Protein AF-A0A2T4DD08-F1 (afdb_monomer_lite)

pLDDT: mean 82.48, std 10.89, range [32.59, 96.75]

Radius of gyration: 19.07 Å; chains: 1; bounding box: 42×39×51 Å

Foldseek 3Di:
DPCPVVVVVLVVCLVPVVVLLVQLLQLLLQCLAPPSVVPDVSVVSNVVSVVSCVVSVNDPVSSCVSNVNSNVNNPVVNVVVCVVCVPVLCVDPPSVVPVVVVVVLVVVCVVQPPVSVVCCVVVPPPDD

Sequence (128 aa):
MSSAWLNELSAWLSLHPGWLATALFSTAFIESLAIAGIIVPGVAILFAVAVLAGETGMPLPEALLWAGLGAIAGDTASFGLGRRLQGRLTTVWPLSRYPKIISTGERFFNRHGGKSVIIGRFVGPVRP

Structure (mmCIF, N/CA/C/O backbone):
data_AF-A0A2T4DD08-F1
#
_entry.id   AF-A0A2T4DD08-F1
#
loop_
_atom_site.group_PDB
_atom_site.id
_atom_site.type_symbol
_atom_site.label_atom_id
_atom_site.label_alt_id
_atom_site.label_comp_id
_atom_site.label_asym_id
_atom_site.label_entity_id
_atom_site.label_seq_id
_atom_site.pdbx_PDB_ins_code
_atom_site.Cartn_x
_atom_site.Cartn_y
_atom_site.Cartn_z
_atom_site.occupancy
_atom_site.B_iso_or_equiv
_atom_site.auth_seq_id
_atom_site.auth_comp_id
_atom_site.auth_asym_id
_atom_site.auth_atom_id
_atom_site.pdbx_PDB_model_num
ATOM 1 N N . MET A 1 1 ? 19.901 -24.920 -13.568 1.00 49.50 1 MET A N 1
ATOM 2 C CA . MET A 1 1 ? 18.735 -24.994 -14.481 1.00 49.50 1 MET A CA 1
ATOM 3 C C . MET A 1 1 ? 17.592 -24.040 -14.087 1.00 49.50 1 MET A C 1
ATOM 5 O O . MET A 1 1 ? 16.480 -24.231 -14.548 1.00 49.50 1 MET A O 1
ATOM 9 N N . SER A 1 2 ? 17.827 -22.988 -13.291 1.00 58.38 2 SER A N 1
ATOM 10 C CA . SER A 1 2 ? 16.757 -22.142 -12.727 1.00 58.38 2 SER A CA 1
ATOM 11 C C . SER A 1 2 ? 16.659 -20.721 -13.309 1.00 58.38 2 SER A C 1
ATOM 13 O O . SER A 1 2 ? 15.883 -19.934 -12.787 1.00 58.38 2 SER A O 1
ATOM 15 N N . SER A 1 3 ? 17.402 -20.381 -14.370 1.00 67.31 3 SER A N 1
ATOM 16 C CA . SER A 1 3 ? 17.439 -19.021 -14.945 1.00 67.31 3 SER A CA 1
ATOM 17 C C . SER A 1 3 ? 16.852 -18.888 -16.356 1.00 67.31 3 SER A C 1
ATOM 19 O O . SER A 1 3 ? 16.573 -17.776 -16.784 1.00 67.31 3 SER A O 1
ATOM 21 N N . ALA A 1 4 ? 16.632 -19.992 -17.082 1.00 78.12 4 ALA A N 1
ATOM 22 C CA . ALA A 1 4 ? 16.111 -19.932 -18.454 1.00 78.12 4 ALA A CA 1
ATOM 23 C C . ALA A 1 4 ? 14.699 -19.322 -18.508 1.00 78.12 4 ALA A C 1
ATOM 25 O O . ALA A 1 4 ? 14.457 -18.397 -19.274 1.00 78.12 4 ALA A O 1
ATOM 26 N N . TRP A 1 5 ? 13.815 -19.760 -17.608 1.00 80.19 5 TRP A N 1
ATOM 27 C CA . TRP A 1 5 ? 12.454 -19.232 -17.505 1.00 80.19 5 TRP A CA 1
ATOM 28 C C . TRP A 1 5 ? 12.415 -17.760 -17.057 1.00 80.19 5 TRP A C 1
ATOM 30 O O . TRP A 1 5 ? 11.530 -17.025 -17.478 1.00 80.19 5 TRP A O 1
ATOM 40 N N . LEU A 1 6 ? 13.378 -17.312 -16.235 1.00 76.69 6 LEU A N 1
ATOM 41 C CA . LEU A 1 6 ? 13.501 -15.903 -15.839 1.00 76.69 6 LEU A CA 1
ATOM 42 C C . LEU A 1 6 ? 13.894 -15.039 -17.033 1.00 76.69 6 LEU A C 1
ATOM 44 O O . LEU A 1 6 ? 13.298 -13.995 -17.251 1.00 76.69 6 LEU A O 1
ATOM 48 N N . ASN A 1 7 ? 14.849 -15.500 -17.840 1.00 77.62 7 ASN A N 1
ATOM 49 C CA . ASN A 1 7 ? 15.265 -14.780 -19.038 1.00 77.62 7 ASN A CA 1
ATOM 50 C C . ASN A 1 7 ? 14.134 -14.697 -20.075 1.00 77.62 7 ASN A C 1
ATOM 52 O O . ASN A 1 7 ? 13.942 -13.645 -20.678 1.00 77.62 7 ASN A O 1
ATOM 56 N N . GLU A 1 8 ? 13.368 -15.776 -20.261 1.00 82.25 8 GLU A N 1
ATOM 57 C CA . GLU A 1 8 ? 12.184 -15.788 -21.133 1.00 82.25 8 GLU A CA 1
ATOM 58 C C . GLU A 1 8 ? 11.091 -14.840 -20.624 1.00 82.25 8 GLU A C 1
ATOM 60 O O . GLU A 1 8 ? 10.526 -14.072 -21.404 1.00 82.25 8 GLU A O 1
ATOM 65 N N . LEU A 1 9 ? 10.835 -14.842 -19.312 1.00 77.69 9 LEU A N 1
ATOM 66 C CA . LEU A 1 9 ? 9.889 -13.931 -18.673 1.00 77.69 9 LEU A CA 1
ATOM 67 C C . LEU A 1 9 ? 10.323 -12.471 -18.840 1.00 77.69 9 LEU A C 1
ATOM 69 O O . LEU A 1 9 ? 9.518 -11.645 -19.262 1.00 77.69 9 LEU A O 1
ATOM 73 N N . SER A 1 10 ? 11.585 -12.150 -18.557 1.00 75.06 10 SER A N 1
ATOM 74 C CA . SER A 1 10 ? 12.117 -10.794 -18.704 1.00 75.06 10 SER A CA 1
ATOM 75 C C . SER A 1 10 ? 12.067 -10.327 -20.158 1.00 75.06 10 SER A C 1
ATOM 77 O O . SER A 1 10 ? 11.619 -9.214 -20.418 1.00 75.06 10 SER A O 1
ATOM 79 N N . ALA A 1 11 ? 12.421 -11.186 -21.121 1.00 78.31 11 ALA A N 1
ATOM 80 C CA . ALA A 1 11 ? 12.316 -10.869 -22.546 1.00 78.31 11 ALA A CA 1
ATOM 81 C C . ALA A 1 11 ? 10.865 -10.593 -22.976 1.00 78.31 11 ALA A C 1
ATOM 83 O O . ALA A 1 11 ? 10.606 -9.656 -23.732 1.00 78.31 11 ALA A O 1
ATOM 84 N N . TRP A 1 12 ? 9.905 -11.368 -22.468 1.00 81.12 12 TRP A N 1
ATOM 85 C CA . TRP A 1 12 ? 8.485 -11.151 -22.738 1.00 81.12 12 TRP A CA 1
ATOM 86 C C . TRP A 1 12 ? 7.957 -9.860 -22.096 1.00 81.12 12 TRP A C 1
ATOM 88 O O . TRP A 1 12 ? 7.213 -9.112 -22.733 1.00 81.12 12 TRP A O 1
ATOM 98 N N . LEU A 1 13 ? 8.378 -9.543 -20.868 1.00 78.25 13 LEU A N 1
ATOM 99 C CA . LEU A 1 13 ? 8.005 -8.302 -20.181 1.00 78.25 13 LEU A CA 1
ATOM 100 C C . LEU A 1 13 ? 8.598 -7.063 -20.862 1.00 78.25 13 LEU A C 1
ATOM 102 O O . LEU A 1 13 ? 7.917 -6.043 -20.942 1.00 78.25 13 LEU A O 1
ATOM 106 N N . SER A 1 14 ? 9.805 -7.156 -21.426 1.00 73.00 14 SER A N 1
ATOM 107 C CA . SER A 1 14 ? 10.383 -6.090 -22.256 1.00 73.00 14 SER A CA 1
ATOM 108 C C . SER A 1 14 ? 9.568 -5.818 -23.526 1.00 73.00 14 SER A C 1
ATOM 110 O O . SER A 1 14 ? 9.522 -4.680 -23.987 1.00 73.00 14 SER A O 1
ATOM 112 N N . LEU A 1 15 ? 8.895 -6.832 -24.082 1.00 79.19 15 LEU A N 1
ATOM 113 C CA . LEU A 1 15 ? 7.985 -6.674 -25.224 1.00 79.19 15 LEU A CA 1
ATOM 114 C C . LEU A 1 15 ? 6.595 -6.168 -24.808 1.00 79.19 15 LEU A C 1
ATOM 116 O O . LEU A 1 15 ? 5.882 -5.579 -25.624 1.00 79.19 15 LEU A O 1
ATOM 120 N N . HIS A 1 16 ? 6.209 -6.368 -23.545 1.00 81.50 16 HIS A N 1
ATOM 121 C CA . HIS A 1 16 ? 4.906 -5.975 -23.013 1.00 81.50 16 HIS A CA 1
ATOM 122 C C . HIS A 1 16 ? 5.004 -5.237 -21.662 1.00 81.50 16 HIS A C 1
ATOM 124 O O . HIS A 1 16 ? 4.476 -5.716 -20.650 1.00 81.50 16 HIS A O 1
ATOM 130 N N . PRO A 1 17 ? 5.589 -4.023 -21.633 1.00 76.56 17 PRO A N 1
ATOM 131 C CA . PRO A 1 17 ? 5.805 -3.260 -20.397 1.00 76.56 17 PRO A CA 1
ATOM 132 C C . PRO A 1 17 ? 4.509 -2.927 -19.634 1.00 76.56 17 PRO A C 1
ATOM 134 O O . PRO A 1 17 ? 4.526 -2.740 -18.418 1.00 76.56 17 PRO A O 1
ATOM 137 N N . GLY A 1 18 ? 3.351 -2.940 -20.308 1.00 85.50 18 GLY A N 1
ATOM 138 C CA . GLY A 1 18 ? 2.044 -2.747 -19.668 1.00 85.50 18 GLY A CA 1
ATOM 139 C C . GLY A 1 18 ? 1.708 -3.784 -18.584 1.00 85.50 18 GLY A C 1
ATOM 140 O O . GLY A 1 18 ? 0.977 -3.468 -17.641 1.00 85.50 18 GLY A O 1
ATOM 141 N N . TRP A 1 19 ? 2.265 -4.998 -18.655 1.00 87.50 19 TRP A N 1
ATOM 142 C CA . TRP A 1 19 ? 2.055 -6.016 -17.618 1.00 87.50 19 TRP A CA 1
ATOM 143 C C . TRP A 1 19 ? 2.820 -5.713 -16.332 1.00 87.50 19 TRP A C 1
ATOM 145 O O . TRP A 1 19 ? 2.286 -5.959 -15.252 1.00 87.50 19 TRP A O 1
ATOM 155 N N . LEU A 1 20 ? 4.011 -5.111 -16.421 1.00 87.69 20 LEU A N 1
ATOM 156 C CA . LEU A 1 20 ? 4.757 -4.638 -15.248 1.00 87.69 20 LEU A CA 1
ATOM 157 C C . LEU A 1 20 ? 4.020 -3.499 -14.548 1.00 87.69 20 LEU A C 1
ATOM 159 O O . LEU A 1 20 ? 3.824 -3.548 -13.335 1.00 87.69 20 LEU A O 1
ATOM 163 N N . ALA A 1 21 ? 3.540 -2.520 -15.318 1.00 90.06 21 ALA A N 1
ATOM 164 C CA . ALA A 1 21 ? 2.707 -1.438 -14.800 1.00 90.06 21 ALA A CA 1
ATOM 165 C C . ALA A 1 21 ? 1.454 -1.977 -14.089 1.00 90.06 21 ALA A C 1
ATOM 167 O O . ALA A 1 21 ? 1.142 -1.577 -12.966 1.00 90.06 21 ALA A O 1
ATOM 168 N N . THR A 1 22 ? 0.774 -2.946 -14.707 1.00 92.00 22 THR A N 1
ATOM 169 C CA . THR A 1 22 ? -0.418 -3.583 -14.132 1.00 92.00 22 THR A CA 1
ATOM 170 C C . THR A 1 22 ? -0.085 -4.374 -12.868 1.00 92.00 22 THR A C 1
ATOM 172 O O . THR A 1 22 ? -0.845 -4.319 -11.900 1.00 92.00 22 THR A O 1
ATOM 175 N N . ALA A 1 23 ? 1.050 -5.075 -12.832 1.00 91.06 23 ALA A N 1
ATOM 176 C CA . ALA A 1 23 ? 1.505 -5.814 -11.659 1.00 91.06 23 ALA A CA 1
ATOM 177 C C . ALA A 1 23 ? 1.853 -4.877 -10.491 1.00 91.06 23 ALA A C 1
ATOM 179 O O . ALA A 1 23 ? 1.415 -5.127 -9.367 1.00 91.06 23 ALA A O 1
ATOM 180 N N . LEU A 1 24 ? 2.570 -3.777 -10.750 1.00 92.75 24 LEU A N 1
ATOM 181 C CA . LEU A 1 24 ? 2.873 -2.744 -9.752 1.00 92.75 24 LEU A CA 1
ATOM 182 C C . LEU A 1 24 ? 1.594 -2.123 -9.194 1.00 92.75 24 LEU A C 1
ATOM 184 O O . LEU A 1 24 ? 1.412 -2.077 -7.977 1.00 92.75 24 LEU A O 1
ATOM 188 N N . PHE A 1 25 ? 0.687 -1.706 -10.080 1.00 94.25 25 PHE A N 1
ATOM 189 C CA . PHE A 1 25 ? -0.603 -1.139 -9.700 1.00 94.25 25 PHE A CA 1
ATOM 190 C C . PHE A 1 25 ? -1.412 -2.117 -8.845 1.00 94.25 25 PHE A C 1
ATOM 192 O O . PHE A 1 25 ? -1.849 -1.767 -7.754 1.00 94.25 25 PHE A O 1
ATOM 199 N N . SER A 1 26 ? -1.588 -3.352 -9.318 1.00 92.38 26 SER A N 1
ATOM 200 C CA . SER A 1 26 ? -2.438 -4.352 -8.662 1.00 92.38 26 SER A CA 1
ATOM 201 C C . SER A 1 26 ? -1.870 -4.774 -7.313 1.00 92.38 26 SER A C 1
ATOM 203 O O . SER A 1 26 ? -2.617 -4.900 -6.347 1.00 92.38 26 SER A O 1
ATOM 205 N N . THR A 1 27 ? -0.551 -4.947 -7.219 1.00 91.88 27 THR A N 1
ATOM 206 C CA . THR A 1 27 ? 0.102 -5.323 -5.960 1.00 91.88 27 THR A CA 1
ATOM 207 C C . THR A 1 27 ? -0.010 -4.200 -4.933 1.00 91.88 27 THR A C 1
ATOM 209 O O . THR A 1 27 ? -0.420 -4.455 -3.803 1.00 91.88 27 THR A O 1
ATOM 212 N N . ALA A 1 28 ? 0.275 -2.952 -5.324 1.00 92.56 28 ALA A N 1
ATOM 213 C CA . ALA A 1 28 ? 0.124 -1.798 -4.438 1.00 92.56 28 ALA A CA 1
ATOM 214 C C . ALA A 1 28 ? -1.342 -1.564 -4.036 1.00 92.56 28 ALA A C 1
ATOM 216 O O . ALA A 1 28 ? -1.627 -1.251 -2.883 1.00 92.56 28 ALA A O 1
ATOM 217 N N . PHE A 1 29 ? -2.280 -1.767 -4.963 1.00 93.12 29 PHE A N 1
ATOM 218 C CA . PHE A 1 29 ? -3.715 -1.692 -4.704 1.00 93.12 29 PHE A CA 1
ATOM 219 C C . PHE A 1 29 ? -4.164 -2.724 -3.668 1.00 93.12 29 PHE A C 1
ATOM 221 O O . PHE A 1 29 ? -4.832 -2.362 -2.702 1.00 93.12 29 PHE A O 1
ATOM 228 N N . ILE A 1 30 ? -3.776 -3.992 -3.842 1.00 90.50 30 ILE A N 1
ATOM 229 C CA . ILE A 1 30 ? -4.117 -5.077 -2.914 1.00 90.50 30 ILE A CA 1
ATOM 230 C C . ILE A 1 30 ? -3.481 -4.834 -1.544 1.00 90.50 30 ILE A C 1
ATOM 232 O O . ILE A 1 30 ? -4.154 -5.009 -0.536 1.00 90.50 30 ILE A O 1
ATOM 236 N N . GLU A 1 31 ? -2.228 -4.386 -1.487 1.00 88.44 31 GLU A N 1
ATOM 237 C CA . GLU A 1 31 ? -1.557 -4.101 -0.215 1.00 88.44 31 GLU A CA 1
ATOM 238 C C . GLU A 1 31 ? -2.223 -2.945 0.551 1.00 88.44 31 GLU A C 1
ATOM 240 O O . GLU A 1 31 ? -2.335 -2.991 1.775 1.00 88.44 31 GLU A O 1
ATOM 245 N N . SER A 1 32 ? -2.727 -1.930 -0.161 1.00 87.88 32 SER A N 1
ATOM 246 C CA . SER A 1 32 ? -3.439 -0.789 0.439 1.00 87.88 32 SER A CA 1
ATOM 247 C C . SER A 1 32 ? -4.920 -1.070 0.734 1.00 87.88 32 SER A C 1
ATOM 249 O O . SER A 1 32 ? -5.610 -0.240 1.336 1.00 87.88 32 SER A O 1
ATOM 251 N N . LEU A 1 33 ? -5.453 -2.225 0.319 1.00 86.06 33 LEU A N 1
ATOM 252 C CA . LEU A 1 33 ? -6.812 -2.619 0.671 1.00 86.06 33 LEU A CA 1
ATOM 253 C C . LEU A 1 33 ? -6.890 -3.021 2.147 1.00 86.06 33 LEU A C 1
ATOM 255 O O . LEU A 1 33 ? -6.103 -3.820 2.659 1.00 86.06 33 LEU A O 1
ATOM 259 N N . ALA A 1 34 ? -7.919 -2.518 2.828 1.00 73.94 34 ALA A N 1
ATOM 260 C CA . ALA A 1 34 ? -8.235 -2.910 4.188 1.00 73.94 34 ALA A CA 1
ATOM 261 C C . ALA A 1 34 ? -8.373 -4.440 4.256 1.00 73.94 34 ALA A C 1
ATOM 263 O O . ALA A 1 34 ? -9.078 -5.034 3.443 1.00 73.94 34 ALA A O 1
ATOM 264 N N . ILE A 1 35 ? -7.716 -5.065 5.241 1.00 72.19 35 ILE A N 1
ATOM 265 C CA . ILE A 1 35 ? -7.703 -6.521 5.504 1.00 72.19 35 ILE A CA 1
ATOM 266 C C . ILE A 1 35 ? -6.829 -7.332 4.530 1.00 72.19 35 ILE A C 1
ATOM 268 O O . ILE A 1 35 ? -6.224 -8.313 4.958 1.00 72.19 35 ILE A O 1
ATOM 272 N N . ALA A 1 36 ? -6.694 -6.929 3.266 1.00 77.44 36 ALA A N 1
ATOM 273 C CA . ALA A 1 36 ? -5.906 -7.669 2.277 1.00 77.44 36 ALA A CA 1
ATOM 274 C C . ALA A 1 36 ? -4.413 -7.761 2.649 1.00 77.44 36 ALA A C 1
ATOM 276 O O . ALA A 1 36 ? -3.845 -8.853 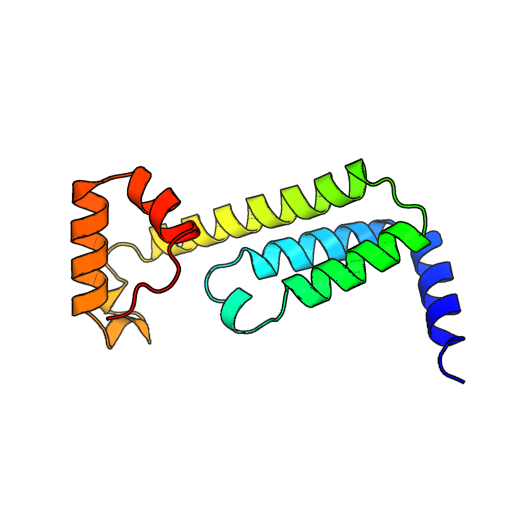2.582 1.00 77.44 36 ALA A O 1
ATOM 277 N N . GLY A 1 37 ? -3.825 -6.678 3.172 1.00 65.88 37 GLY A N 1
ATOM 278 C CA . GLY A 1 37 ? -2.446 -6.671 3.686 1.00 65.88 37 GLY A CA 1
ATOM 279 C C . GLY A 1 37 ? -2.203 -7.555 4.924 1.00 65.88 37 GLY A C 1
ATOM 280 O O . GLY A 1 37 ? -1.063 -7.770 5.317 1.00 65.88 37 GLY A O 1
ATOM 281 N N . ILE A 1 38 ? -3.251 -8.102 5.561 1.00 72.69 38 ILE A N 1
ATOM 282 C CA . ILE A 1 38 ? -3.097 -9.105 6.638 1.00 72.69 38 ILE A CA 1
ATOM 283 C C . ILE A 1 38 ? -2.880 -10.509 6.049 1.00 72.69 38 ILE A C 1
ATOM 285 O O . ILE A 1 38 ? -2.259 -11.358 6.684 1.00 72.69 38 ILE A O 1
ATOM 289 N N . ILE A 1 39 ? -3.413 -10.767 4.853 1.00 78.31 39 ILE A N 1
ATOM 290 C CA . ILE A 1 39 ? -3.443 -12.098 4.231 1.00 78.31 39 ILE A CA 1
ATOM 291 C C . ILE A 1 39 ? -2.276 -12.274 3.258 1.00 78.31 39 ILE A C 1
ATOM 293 O O . ILE A 1 39 ? -1.688 -13.353 3.186 1.00 78.31 39 ILE A O 1
ATOM 297 N N . VAL A 1 40 ? -1.954 -11.230 2.496 1.00 78.81 40 VAL A N 1
ATOM 298 C CA . VAL A 1 40 ? -0.965 -11.282 1.418 1.00 78.81 40 VAL A CA 1
ATOM 299 C C . VAL A 1 40 ? 0.299 -10.537 1.851 1.00 78.81 40 VAL A C 1
ATOM 301 O O . VAL A 1 40 ? 0.186 -9.409 2.321 1.00 78.81 40 VAL A O 1
ATOM 304 N N . PRO A 1 41 ? 1.509 -11.105 1.673 1.00 81.81 41 PRO A N 1
ATOM 305 C CA . PRO A 1 41 ? 2.762 -10.392 1.916 1.00 81.81 41 PRO A CA 1
ATOM 306 C C . PRO A 1 41 ? 3.044 -9.404 0.770 1.00 81.81 41 PRO A C 1
ATOM 308 O O . PRO A 1 41 ? 3.986 -9.587 -0.007 1.00 81.81 41 PRO A O 1
ATOM 311 N N . GLY A 1 42 ? 2.211 -8.372 0.615 1.00 84.44 42 GLY A N 1
ATOM 312 C CA . GLY A 1 42 ? 2.244 -7.500 -0.558 1.00 84.44 42 GLY A CA 1
ATOM 313 C C . GLY A 1 42 ? 3.526 -6.682 -0.666 1.00 84.44 42 GLY A C 1
ATOM 314 O O . GLY A 1 42 ? 4.005 -6.499 -1.778 1.00 84.44 42 GLY A O 1
ATOM 315 N N . VAL A 1 43 ? 4.169 -6.299 0.445 1.00 86.62 43 VAL A N 1
ATOM 316 C CA . VAL A 1 43 ? 5.499 -5.647 0.415 1.00 86.62 43 VAL A CA 1
ATOM 317 C C . VAL A 1 43 ? 6.550 -6.521 -0.278 1.00 86.62 43 VAL A C 1
ATOM 319 O O . VAL A 1 43 ? 7.321 -6.020 -1.095 1.00 86.62 43 VAL A O 1
ATOM 322 N N . ALA A 1 44 ? 6.575 -7.827 0.007 1.00 89.31 44 ALA A N 1
ATOM 323 C CA . ALA A 1 44 ? 7.539 -8.742 -0.604 1.00 89.31 44 ALA A CA 1
ATOM 324 C C . ALA A 1 44 ? 7.277 -8.913 -2.109 1.00 89.31 44 ALA A C 1
ATOM 326 O O . ALA A 1 44 ? 8.213 -8.905 -2.908 1.00 89.31 44 ALA A O 1
ATOM 327 N N . ILE A 1 45 ? 6.002 -9.011 -2.500 1.00 90.12 45 ILE A N 1
ATOM 328 C CA . ILE A 1 45 ? 5.598 -9.110 -3.908 1.00 90.12 45 ILE A CA 1
ATOM 329 C C . ILE A 1 45 ? 5.921 -7.806 -4.644 1.00 90.12 45 ILE A C 1
ATOM 331 O O . ILE A 1 45 ? 6.511 -7.841 -5.720 1.00 90.12 45 ILE A O 1
ATOM 335 N N . LEU A 1 46 ? 5.598 -6.654 -4.055 1.00 90.50 46 LEU A N 1
ATOM 336 C CA . LEU A 1 46 ? 5.849 -5.343 -4.648 1.00 90.50 46 LEU A CA 1
ATOM 337 C C . LEU A 1 46 ? 7.347 -5.116 -4.846 1.00 90.50 46 LEU A C 1
ATOM 339 O O . LEU A 1 46 ? 7.751 -4.611 -5.890 1.00 90.50 46 LEU A O 1
ATOM 343 N N . PHE A 1 47 ? 8.169 -5.543 -3.884 1.00 90.88 47 PHE A N 1
ATOM 344 C CA . PHE A 1 47 ? 9.622 -5.509 -4.008 1.00 90.88 47 PHE A CA 1
ATOM 345 C C . PHE A 1 47 ? 10.110 -6.371 -5.178 1.00 90.88 47 PHE A C 1
ATOM 347 O O . PHE A 1 47 ? 10.879 -5.891 -6.006 1.00 90.88 47 PHE A O 1
ATOM 354 N N . ALA A 1 48 ? 9.622 -7.609 -5.300 1.00 90.81 48 ALA A N 1
ATOM 355 C CA . ALA A 1 48 ? 9.990 -8.492 -6.407 1.00 90.81 48 ALA A CA 1
ATOM 356 C C . ALA A 1 48 ? 9.595 -7.907 -7.776 1.00 90.81 48 ALA A C 1
ATOM 358 O O . ALA A 1 48 ? 10.405 -7.896 -8.702 1.00 90.81 48 ALA A O 1
ATOM 359 N N . VAL A 1 49 ? 8.381 -7.363 -7.898 1.00 90.31 49 VAL A N 1
ATOM 360 C CA . VAL A 1 49 ? 7.906 -6.721 -9.135 1.00 90.31 49 VAL A CA 1
ATOM 361 C C . VAL A 1 49 ? 8.715 -5.459 -9.452 1.00 90.31 49 VAL A C 1
ATOM 363 O O . VAL A 1 49 ? 9.043 -5.225 -10.612 1.00 90.31 49 VAL A O 1
ATOM 366 N N . ALA A 1 50 ? 9.080 -4.661 -8.446 1.00 89.12 50 ALA A N 1
ATOM 367 C CA . ALA A 1 50 ? 9.907 -3.470 -8.634 1.00 89.12 50 ALA A CA 1
ATOM 368 C C . ALA A 1 50 ? 11.331 -3.811 -9.106 1.00 89.12 50 ALA A C 1
ATOM 370 O O . ALA A 1 50 ? 11.867 -3.116 -9.969 1.00 89.12 50 ALA A O 1
ATOM 371 N N . VAL A 1 51 ? 11.927 -4.891 -8.587 1.00 90.56 51 VAL A N 1
ATOM 372 C CA . VAL A 1 51 ? 13.227 -5.396 -9.062 1.00 90.56 51 VAL A CA 1
ATOM 373 C C . VAL A 1 51 ? 13.133 -5.812 -10.531 1.00 90.56 51 VAL A C 1
ATOM 375 O O . VAL A 1 51 ? 13.932 -5.345 -11.339 1.00 90.56 51 VAL A O 1
ATOM 378 N N . LEU A 1 52 ? 12.114 -6.596 -10.900 1.00 87.75 52 LEU A N 1
ATOM 379 C CA . LEU A 1 52 ? 11.880 -7.006 -12.291 1.00 87.75 52 LEU A CA 1
ATOM 380 C C . LEU A 1 52 ? 11.664 -5.804 -13.223 1.00 87.75 52 LEU A C 1
ATOM 382 O O . LEU A 1 52 ? 12.208 -5.760 -14.324 1.00 87.75 52 LEU A O 1
ATOM 386 N N . ALA A 1 53 ? 10.914 -4.794 -12.776 1.00 87.62 53 ALA A N 1
ATOM 387 C CA . ALA A 1 53 ? 10.724 -3.562 -13.535 1.00 87.62 53 ALA A CA 1
ATOM 388 C C . ALA A 1 53 ? 12.063 -2.850 -13.804 1.00 87.62 53 ALA A C 1
ATOM 390 O O . ALA A 1 53 ? 12.317 -2.425 -14.933 1.00 87.62 53 ALA A O 1
ATOM 391 N N . GLY A 1 54 ? 12.949 -2.793 -12.805 1.00 86.81 54 GLY A N 1
ATOM 392 C CA . GLY A 1 54 ? 14.301 -2.252 -12.954 1.00 86.81 54 GLY A CA 1
ATOM 393 C C . GLY A 1 54 ? 15.160 -3.025 -13.960 1.00 86.81 54 GLY A C 1
ATOM 394 O O . GLY A 1 54 ? 15.837 -2.407 -14.779 1.00 86.81 54 GLY A O 1
ATOM 395 N N . GLU A 1 55 ? 15.091 -4.359 -13.958 1.00 85.94 55 GLU A N 1
ATOM 396 C CA . GLU A 1 55 ? 15.826 -5.211 -14.909 1.00 85.94 55 GLU A CA 1
ATOM 397 C C . GLU A 1 55 ? 15.364 -5.020 -16.360 1.00 85.94 55 GLU A C 1
ATOM 399 O O . GLU A 1 55 ? 16.179 -5.039 -17.281 1.00 85.94 55 GLU A O 1
ATOM 404 N N . THR A 1 56 ? 14.068 -4.785 -16.573 1.00 83.31 56 THR A N 1
ATOM 405 C CA . THR A 1 56 ? 13.506 -4.519 -17.912 1.00 83.31 56 THR A CA 1
ATOM 406 C C . THR A 1 56 ? 13.733 -3.093 -18.423 1.00 83.31 56 THR A C 1
ATOM 408 O O . THR A 1 56 ? 13.357 -2.787 -19.554 1.00 83.31 56 THR A O 1
ATOM 411 N N . GLY A 1 57 ? 14.347 -2.218 -17.617 1.00 85.06 57 GLY A N 1
ATOM 412 C CA . GLY A 1 57 ? 14.612 -0.824 -17.976 1.00 85.06 57 GLY A CA 1
ATOM 413 C C . GLY A 1 57 ? 13.421 0.122 -17.795 1.00 85.06 57 GLY A C 1
ATOM 414 O O . GLY A 1 57 ? 13.434 1.217 -18.358 1.00 85.06 57 GLY A O 1
ATOM 415 N N . MET A 1 58 ? 12.399 -0.262 -17.018 1.00 87.00 58 MET A N 1
ATOM 416 C CA . MET A 1 58 ? 11.278 0.627 -16.703 1.00 87.00 58 MET A CA 1
ATOM 417 C C . MET A 1 58 ? 11.781 1.843 -15.901 1.00 87.00 58 MET A C 1
ATOM 419 O O . MET A 1 58 ? 12.436 1.667 -14.867 1.00 87.00 58 MET A O 1
ATOM 423 N N . PRO A 1 59 ? 11.474 3.084 -16.321 1.00 89.44 59 PRO A N 1
ATOM 424 C CA . PRO A 1 59 ? 11.873 4.272 -15.581 1.00 89.44 59 PRO A CA 1
ATOM 425 C C . PRO A 1 59 ? 11.307 4.269 -14.158 1.00 89.44 59 PRO A C 1
ATOM 427 O O . PRO A 1 59 ? 10.108 4.073 -13.951 1.00 89.44 59 PRO A O 1
ATOM 430 N N . LEU A 1 60 ? 12.150 4.587 -13.172 1.00 89.75 60 LEU A N 1
ATOM 431 C CA . LEU A 1 60 ? 11.729 4.700 -11.772 1.00 89.75 60 LEU A CA 1
ATOM 432 C C . LEU A 1 60 ? 10.499 5.614 -11.575 1.00 89.75 60 LEU A C 1
ATOM 434 O O . LEU A 1 60 ? 9.593 5.211 -10.845 1.00 89.75 60 LEU A O 1
ATOM 438 N N . PRO A 1 61 ? 10.397 6.801 -12.215 1.00 94.12 61 PRO A N 1
ATOM 439 C CA . PRO A 1 61 ? 9.212 7.647 -12.069 1.00 94.12 61 PRO A CA 1
ATOM 440 C C . PRO A 1 61 ? 7.923 6.969 -12.539 1.00 94.12 61 PRO A C 1
ATOM 442 O O . PRO A 1 61 ? 6.873 7.173 -11.938 1.00 94.12 61 PRO A O 1
ATOM 445 N N . GLU A 1 62 ? 7.997 6.144 -13.584 1.00 91.31 62 GLU A N 1
ATOM 446 C CA . GLU A 1 62 ? 6.844 5.418 -14.113 1.00 91.31 62 GLU A CA 1
ATOM 447 C C . GLU A 1 62 ? 6.412 4.305 -13.153 1.00 91.31 62 GLU A C 1
ATOM 449 O O . GLU A 1 62 ? 5.229 4.174 -12.839 1.00 91.31 62 GLU A O 1
ATOM 454 N N . ALA A 1 63 ? 7.373 3.548 -12.618 1.00 91.38 63 ALA A N 1
ATOM 455 C CA . ALA A 1 63 ? 7.096 2.517 -11.624 1.00 91.38 63 ALA A CA 1
ATOM 456 C C . ALA A 1 63 ? 6.455 3.110 -10.355 1.00 91.38 63 ALA A C 1
ATOM 458 O O . ALA A 1 63 ? 5.458 2.587 -9.850 1.00 91.38 63 ALA A O 1
ATOM 459 N N . LEU A 1 64 ? 6.985 4.241 -9.875 1.00 93.44 64 LEU A N 1
ATOM 460 C CA . LEU A 1 64 ? 6.431 4.980 -8.738 1.00 93.44 64 LEU A CA 1
ATOM 461 C C . LEU A 1 64 ? 5.033 5.531 -9.030 1.00 93.44 64 LEU A C 1
ATOM 463 O O . LEU A 1 64 ? 4.180 5.502 -8.145 1.00 93.44 64 LEU A O 1
ATOM 467 N N . LEU A 1 65 ? 4.780 6.006 -10.252 1.00 95.44 65 LEU A N 1
ATOM 468 C CA . LEU A 1 65 ? 3.467 6.498 -10.659 1.00 95.44 65 LEU A CA 1
ATOM 469 C C . LEU A 1 65 ? 2.420 5.381 -10.585 1.00 95.44 65 LEU A C 1
ATOM 471 O O . LEU A 1 65 ? 1.392 5.558 -9.935 1.00 95.44 65 LEU A O 1
ATOM 475 N N . TRP A 1 66 ? 2.683 4.221 -11.191 1.00 94.62 66 TRP A N 1
ATOM 476 C CA . TRP A 1 66 ? 1.737 3.100 -11.192 1.00 94.62 66 TRP A CA 1
ATOM 477 C C . TRP A 1 66 ? 1.510 2.512 -9.802 1.00 94.62 66 TRP A C 1
ATOM 479 O O . TRP A 1 66 ? 0.361 2.289 -9.414 1.00 94.62 66 TRP A O 1
ATOM 489 N N . ALA A 1 67 ? 2.578 2.318 -9.025 1.00 93.94 67 ALA A N 1
ATOM 490 C CA . ALA A 1 67 ? 2.463 1.871 -7.640 1.00 93.94 67 ALA A CA 1
ATOM 491 C C . ALA A 1 67 ? 1.693 2.893 -6.781 1.00 93.94 67 ALA A C 1
ATOM 493 O O . ALA A 1 67 ? 0.806 2.520 -6.014 1.00 93.94 67 ALA A O 1
ATOM 494 N N . GLY A 1 68 ? 1.975 4.188 -6.949 1.00 95.12 68 GLY A N 1
ATOM 495 C CA . GLY A 1 68 ? 1.291 5.272 -6.245 1.00 95.12 68 GLY A CA 1
ATOM 496 C C . GLY A 1 68 ? -0.198 5.349 -6.580 1.00 95.12 68 GLY A C 1
ATOM 497 O O . GLY A 1 68 ? -1.027 5.437 -5.676 1.00 95.12 68 GLY A O 1
ATOM 498 N N . LEU A 1 69 ? -0.560 5.250 -7.862 1.00 96.75 69 LEU A N 1
ATOM 499 C CA . LEU A 1 69 ? -1.957 5.197 -8.299 1.00 96.75 69 LEU A CA 1
ATOM 500 C C . LEU A 1 69 ? -2.681 3.972 -7.731 1.00 96.75 69 LEU A C 1
ATOM 502 O O . LEU A 1 69 ? -3.816 4.103 -7.271 1.00 96.75 69 LEU A O 1
ATOM 506 N N . GLY A 1 70 ? -2.020 2.811 -7.712 1.00 94.81 70 GLY A N 1
ATOM 507 C CA . GLY A 1 70 ? -2.544 1.593 -7.095 1.00 94.81 70 GLY A CA 1
ATOM 508 C C . GLY A 1 70 ? -2.840 1.792 -5.611 1.00 94.81 70 GLY A C 1
ATOM 509 O O . GLY A 1 70 ? -3.959 1.540 -5.165 1.00 94.81 70 GLY A O 1
ATOM 510 N N . ALA A 1 71 ? -1.878 2.335 -4.863 1.00 92.88 71 ALA A N 1
ATOM 511 C CA . ALA A 1 71 ? -2.036 2.618 -3.439 1.00 92.88 71 ALA A CA 1
ATOM 512 C C . ALA A 1 71 ? -3.168 3.623 -3.159 1.00 92.88 71 ALA A C 1
ATOM 514 O O . ALA A 1 71 ? -4.020 3.373 -2.308 1.00 92.88 71 ALA A O 1
ATOM 515 N N . ILE A 1 72 ? -3.243 4.726 -3.913 1.00 94.69 72 ILE A N 1
ATOM 516 C CA . ILE A 1 72 ? -4.314 5.729 -3.773 1.00 94.69 72 ILE A CA 1
ATOM 517 C C . ILE A 1 72 ? -5.684 5.106 -4.058 1.00 94.69 72 ILE A C 1
ATOM 519 O O . ILE A 1 72 ? -6.645 5.346 -3.320 1.00 94.69 72 ILE A O 1
ATOM 523 N N . ALA A 1 73 ? -5.792 4.299 -5.115 1.00 95.19 73 ALA A N 1
ATOM 524 C CA . ALA A 1 73 ? -7.029 3.606 -5.455 1.00 95.19 73 ALA A CA 1
ATOM 525 C C . ALA A 1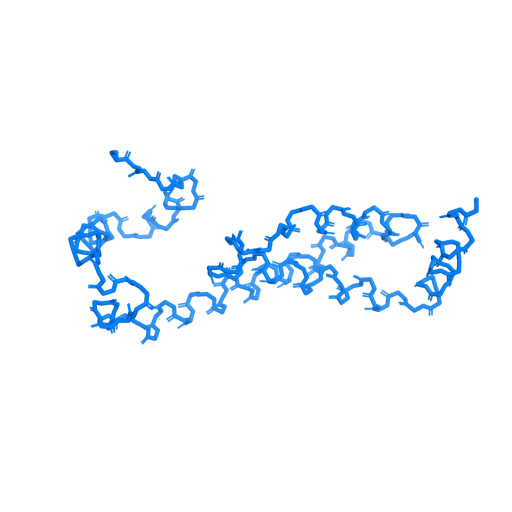 73 ? -7.435 2.608 -4.358 1.00 95.19 73 ALA A C 1
ATOM 527 O O . ALA A 1 73 ? -8.611 2.559 -3.988 1.00 95.19 73 ALA A O 1
ATOM 528 N N . GLY A 1 74 ? -6.476 1.868 -3.796 1.00 92.25 74 GLY A N 1
ATOM 529 C CA . GLY A 1 74 ? -6.703 0.926 -2.700 1.00 92.25 74 GLY A CA 1
ATOM 530 C C . GLY A 1 74 ? -7.171 1.632 -1.429 1.00 92.25 74 GLY A C 1
ATOM 531 O O . GLY A 1 74 ? -8.202 1.262 -0.867 1.00 92.25 74 GLY A O 1
ATOM 532 N N . ASP A 1 75 ? -6.509 2.721 -1.033 1.00 90.88 75 ASP A N 1
ATOM 533 C CA . ASP A 1 75 ? -6.910 3.550 0.111 1.00 90.88 75 ASP A CA 1
ATOM 534 C C . ASP A 1 75 ? -8.309 4.154 -0.084 1.00 90.88 75 ASP A C 1
ATOM 536 O O . ASP A 1 75 ? -9.130 4.167 0.839 1.00 90.88 75 ASP A O 1
ATOM 540 N N . THR A 1 76 ? -8.627 4.603 -1.300 1.00 91.88 76 THR A N 1
ATOM 541 C CA . THR A 1 76 ? -9.949 5.154 -1.634 1.00 91.88 76 THR A CA 1
ATOM 542 C C . THR A 1 76 ? -11.036 4.082 -1.553 1.00 91.88 76 THR A C 1
ATOM 544 O O . THR A 1 76 ? -12.110 4.325 -0.992 1.00 91.88 76 THR A O 1
ATOM 547 N N . ALA A 1 77 ? -10.764 2.878 -2.063 1.00 91.75 77 ALA A N 1
ATOM 548 C CA . ALA A 1 77 ? -11.671 1.739 -1.966 1.00 91.75 77 ALA A CA 1
ATOM 549 C C . ALA A 1 77 ? -11.889 1.324 -0.503 1.00 91.75 77 ALA A C 1
ATOM 551 O O . ALA A 1 77 ? -13.034 1.162 -0.072 1.00 91.75 77 ALA A O 1
ATOM 552 N N . SER A 1 78 ? -10.816 1.247 0.285 1.00 89.12 78 SER A N 1
ATOM 553 C CA . SER A 1 78 ? -10.844 0.982 1.727 1.00 89.12 78 SER A CA 1
ATOM 554 C C . SER A 1 78 ? -11.676 2.010 2.487 1.00 89.12 78 SER A C 1
ATOM 556 O O . SER A 1 78 ? -12.519 1.646 3.310 1.00 89.12 78 SER A O 1
ATOM 558 N N . PHE A 1 79 ? -11.503 3.296 2.178 1.00 87.00 79 PHE A N 1
ATOM 559 C CA . PHE A 1 79 ? -12.301 4.369 2.763 1.00 87.00 79 PHE A CA 1
ATOM 560 C C . PHE A 1 79 ? -13.780 4.247 2.382 1.00 87.00 79 PHE A C 1
ATOM 562 O O . PHE A 1 79 ? -14.657 4.372 3.238 1.00 87.00 79 PHE A O 1
ATOM 569 N N . GLY A 1 80 ? -14.073 3.950 1.114 1.00 87.50 80 GLY A N 1
ATOM 570 C CA . GLY A 1 80 ? -15.432 3.709 0.634 1.00 87.50 80 GLY A CA 1
ATOM 571 C C . GLY A 1 80 ? -16.107 2.534 1.346 1.00 87.50 80 GLY A C 1
ATOM 572 O O . GLY A 1 80 ? -17.261 2.651 1.765 1.00 87.50 80 GLY A 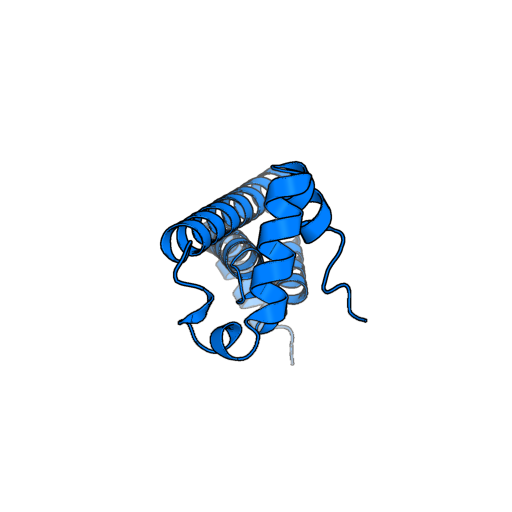O 1
ATOM 573 N N . LEU A 1 81 ? -15.384 1.429 1.542 1.00 86.19 81 LEU A N 1
ATOM 574 C CA . LEU A 1 81 ? -15.848 0.272 2.311 1.00 86.19 81 LEU A CA 1
ATOM 575 C C . LEU A 1 81 ? -16.104 0.645 3.774 1.00 86.19 81 LEU A C 1
ATOM 577 O O . LEU A 1 81 ? -17.196 0.391 4.281 1.00 86.19 81 LEU A O 1
ATOM 581 N N . GLY A 1 82 ? -15.157 1.316 4.431 1.00 84.62 82 GLY A N 1
ATOM 582 C CA . GLY A 1 82 ? -15.312 1.784 5.811 1.00 84.62 82 GLY A CA 1
ATOM 583 C C . GLY A 1 82 ? -16.519 2.709 5.987 1.00 84.62 82 GLY A C 1
ATOM 584 O O . GLY A 1 82 ? -17.300 2.538 6.922 1.00 84.62 82 GLY A O 1
ATOM 585 N N . ARG A 1 83 ? -16.741 3.630 5.041 1.00 84.81 83 ARG A N 1
ATOM 586 C CA . ARG A 1 83 ? -17.894 4.541 5.037 1.00 84.81 83 ARG A CA 1
ATOM 587 C C . ARG A 1 83 ? -19.220 3.808 4.841 1.00 84.81 83 ARG A C 1
ATOM 589 O O . ARG A 1 83 ? -20.197 4.147 5.498 1.00 84.81 83 ARG A O 1
ATOM 596 N N . ARG A 1 84 ? -19.279 2.796 3.970 1.00 85.25 84 ARG A N 1
ATOM 597 C CA . ARG A 1 84 ? -20.492 1.974 3.779 1.00 85.25 84 ARG A CA 1
ATOM 598 C C . ARG A 1 84 ? -20.816 1.107 4.996 1.00 85.25 84 ARG A C 1
ATOM 600 O O . ARG A 1 84 ? -21.983 0.818 5.243 1.00 85.25 84 ARG A O 1
ATOM 607 N N . LEU A 1 85 ? -19.794 0.691 5.741 1.00 82.69 85 LEU A N 1
ATOM 608 C CA . LEU A 1 85 ? -19.936 -0.106 6.960 1.00 82.69 85 LEU A CA 1
ATOM 609 C C . LEU A 1 85 ? -20.136 0.755 8.219 1.00 82.69 85 LEU A C 1
ATOM 611 O O . LEU A 1 85 ? -20.396 0.208 9.294 1.00 82.69 85 LEU A O 1
ATOM 615 N N . GLN A 1 86 ? -20.059 2.085 8.102 1.00 78.25 86 GLN A N 1
ATOM 616 C CA . GLN A 1 86 ? -20.283 3.022 9.200 1.00 78.25 86 GLN A CA 1
ATOM 617 C C . GLN A 1 86 ? -21.647 2.762 9.860 1.00 78.25 86 GLN A C 1
ATOM 619 O O . GLN A 1 86 ? -22.673 2.659 9.192 1.00 78.25 86 GLN A O 1
ATOM 624 N N . GLY A 1 87 ? -21.653 2.602 11.185 1.00 76.06 87 GLY A N 1
ATOM 625 C CA . GLY A 1 87 ? -22.858 2.276 11.958 1.00 76.06 87 GLY A CA 1
ATOM 626 C C . GLY A 1 87 ? -23.302 0.807 11.901 1.00 76.06 87 GLY A C 1
ATOM 627 O O . GLY A 1 87 ? -24.178 0.417 12.666 1.00 76.06 87 GLY A O 1
ATOM 628 N N . ARG A 1 88 ? -22.691 -0.035 11.053 1.00 79.62 88 ARG A N 1
ATOM 629 C CA . ARG A 1 88 ? -22.964 -1.487 10.973 1.00 79.62 88 ARG A CA 1
ATOM 630 C C . ARG A 1 88 ? -21.771 -2.351 11.384 1.00 79.62 88 ARG A C 1
ATOM 632 O O . ARG A 1 88 ? -21.901 -3.570 11.425 1.00 79.62 88 ARG A O 1
ATOM 639 N N . LEU A 1 89 ? -20.632 -1.751 11.736 1.00 77.56 89 LEU A N 1
ATOM 640 C CA . LEU A 1 89 ? -19.405 -2.451 12.149 1.00 77.56 89 LEU A CA 1
ATOM 641 C C . LEU A 1 89 ? -19.634 -3.475 13.276 1.00 77.56 89 LEU A C 1
ATOM 643 O O . LEU A 1 89 ? -19.024 -4.539 13.267 1.00 77.56 89 LEU A O 1
ATOM 647 N N . THR A 1 90 ? -20.559 -3.206 14.203 1.00 76.75 90 THR A N 1
ATOM 648 C CA . THR A 1 90 ? -20.934 -4.124 15.297 1.00 76.75 90 THR A CA 1
ATOM 649 C C . THR A 1 90 ? -21.720 -5.355 14.836 1.00 76.75 90 THR A C 1
ATOM 651 O O . THR A 1 90 ? -21.861 -6.306 15.598 1.00 76.75 90 THR A O 1
ATOM 654 N N . THR A 1 91 ? -22.203 -5.372 13.591 1.00 77.44 91 THR A N 1
ATOM 655 C CA . THR A 1 91 ? -22.965 -6.484 12.994 1.00 77.44 91 THR A CA 1
ATOM 656 C C . THR A 1 91 ? -22.157 -7.300 11.981 1.00 77.44 91 THR A C 1
ATOM 658 O O . THR A 1 91 ? -22.596 -8.367 11.561 1.00 77.44 91 THR A O 1
ATOM 661 N N . VAL A 1 92 ? -20.956 -6.843 11.612 1.00 79.06 92 VAL A N 1
ATOM 662 C CA . VAL A 1 92 ? -20.111 -7.469 10.585 1.00 79.06 92 VAL A CA 1
ATOM 663 C C . VAL A 1 92 ? -19.105 -8.409 11.243 1.00 79.06 92 VAL A C 1
ATOM 665 O O . VAL A 1 92 ? -18.305 -7.988 12.073 1.00 79.06 92 VAL A O 1
ATOM 668 N N . TRP A 1 93 ? -19.113 -9.689 10.876 1.00 76.38 93 TRP A N 1
ATOM 669 C CA . TRP A 1 93 ? -18.093 -10.641 11.327 1.00 76.38 93 TRP A CA 1
ATOM 670 C C . TRP A 1 93 ? -16.735 -10.330 10.660 1.00 76.38 93 TRP A C 1
ATOM 672 O O . TRP A 1 93 ? -16.735 -10.032 9.466 1.00 76.38 93 TRP A O 1
ATOM 682 N N . PRO A 1 94 ? -15.584 -10.372 11.369 1.00 77.50 94 PRO A N 1
ATOM 683 C CA . PRO A 1 94 ? -15.374 -10.773 12.766 1.00 77.50 94 PRO A CA 1
ATOM 684 C C . PRO A 1 94 ? -15.485 -9.624 13.786 1.00 77.50 94 PRO A C 1
ATOM 686 O O . PRO A 1 94 ? -15.433 -9.871 14.991 1.00 77.50 94 PRO A O 1
ATOM 689 N N . LEU A 1 95 ? -15.647 -8.379 13.331 1.00 77.88 95 LEU A N 1
ATOM 690 C CA . LEU A 1 95 ? -15.681 -7.177 14.175 1.00 77.88 95 LEU A CA 1
ATOM 691 C C . LEU A 1 95 ? -16.837 -7.183 15.189 1.00 77.88 95 LEU A C 1
ATOM 693 O O . LEU A 1 95 ? -16.679 -6.684 16.303 1.00 77.88 95 LEU A O 1
ATOM 697 N N . SER A 1 96 ? -17.953 -7.838 14.862 1.00 80.88 96 SER A N 1
ATOM 698 C CA . SER A 1 96 ? -19.089 -8.061 15.762 1.00 80.88 96 SER A CA 1
ATOM 699 C C . SER A 1 96 ? -18.724 -8.794 17.058 1.00 80.88 96 SER A C 1
ATOM 701 O O . SER A 1 96 ? -19.413 -8.632 18.063 1.00 80.88 96 SER A O 1
ATOM 703 N N . ARG A 1 97 ? -17.610 -9.545 17.089 1.00 82.25 97 ARG A N 1
ATOM 704 C CA . ARG A 1 97 ? -17.090 -10.189 18.310 1.00 82.25 97 ARG A CA 1
ATOM 705 C C . ARG A 1 97 ? -16.413 -9.210 19.276 1.00 82.25 97 ARG A C 1
ATOM 707 O O . ARG A 1 97 ? -16.198 -9.561 20.433 1.00 82.25 97 ARG A O 1
ATOM 714 N N . TYR A 1 98 ? -16.099 -7.989 18.838 1.00 82.75 98 TYR A N 1
ATOM 715 C CA . TYR A 1 98 ? -15.319 -7.012 19.604 1.00 82.75 98 TYR A CA 1
ATOM 716 C C . TYR A 1 98 ? -15.992 -5.624 19.692 1.00 82.75 98 TYR A C 1
ATOM 718 O O . TYR A 1 98 ? -15.365 -4.606 19.380 1.00 82.75 98 TYR A O 1
ATOM 726 N N . PRO A 1 99 ? -17.242 -5.520 20.188 1.00 81.44 99 PRO A N 1
ATOM 727 C CA . PRO A 1 99 ? -17.986 -4.255 20.224 1.00 81.44 99 PRO A CA 1
ATOM 728 C C . PRO A 1 99 ? -17.318 -3.179 21.097 1.00 81.44 99 PRO A C 1
ATOM 730 O O . PRO A 1 99 ? -17.397 -1.989 20.793 1.00 81.44 99 PRO A O 1
ATOM 733 N N . LYS A 1 100 ? -16.596 -3.579 22.156 1.00 83.00 100 LYS A N 1
ATOM 734 C CA . LYS A 1 100 ? -15.834 -2.644 23.003 1.00 83.00 100 LYS A CA 1
ATOM 735 C C . LYS A 1 100 ? -14.733 -1.927 22.215 1.00 83.00 100 LYS A C 1
ATOM 737 O O . LYS A 1 100 ? -14.590 -0.717 22.379 1.00 83.00 100 LYS A O 1
ATOM 742 N N . ILE A 1 101 ? -14.012 -2.639 21.341 1.00 81.81 101 ILE A N 1
ATOM 743 C CA . ILE A 1 101 ? -12.937 -2.071 20.508 1.00 81.81 101 ILE A CA 1
ATOM 744 C C . ILE A 1 101 ? -13.520 -1.048 19.531 1.00 81.81 101 ILE A C 1
ATOM 746 O O . ILE A 1 101 ? -13.001 0.062 19.436 1.00 81.81 101 ILE A O 1
ATOM 750 N N . ILE A 1 102 ? -14.650 -1.377 18.896 1.00 83.00 102 ILE A N 1
ATOM 751 C CA . ILE A 1 102 ? -15.365 -0.464 17.991 1.00 83.00 102 ILE A CA 1
ATOM 752 C C . ILE A 1 102 ? -15.773 0.815 18.734 1.00 83.00 102 ILE A C 1
ATOM 754 O O . ILE A 1 102 ? -15.424 1.908 18.298 1.00 83.00 102 ILE A O 1
ATOM 758 N N . SER A 1 103 ? -16.408 0.691 19.906 1.00 83.06 103 SER A N 1
ATOM 759 C CA . SER A 1 103 ? -16.842 1.857 20.694 1.00 83.06 103 SER A CA 1
ATOM 760 C C . SER A 1 103 ? -15.679 2.755 21.144 1.00 83.06 103 SER A C 1
ATOM 762 O O . SER A 1 103 ? -15.820 3.973 21.246 1.00 83.06 103 SER A O 1
ATOM 764 N N . THR A 1 104 ? -14.510 2.170 21.427 1.00 84.12 104 THR A N 1
ATOM 765 C CA . THR A 1 104 ? -13.300 2.925 21.782 1.00 84.12 104 THR A CA 1
ATOM 766 C C . THR A 1 104 ? -12.718 3.629 20.563 1.00 84.12 104 THR A C 1
ATOM 768 O O . THR A 1 104 ? -12.340 4.794 20.675 1.00 84.12 104 THR A O 1
ATOM 771 N N . GLY A 1 105 ? -12.713 2.970 19.401 1.00 83.00 105 GLY A N 1
ATOM 772 C CA . GLY A 1 105 ? -12.351 3.584 18.125 1.00 83.00 105 GLY A CA 1
ATOM 773 C C . GLY A 1 105 ? -13.242 4.781 17.790 1.00 83.00 105 GLY A C 1
ATOM 774 O O . GLY A 1 105 ? -12.729 5.854 17.490 1.00 83.00 105 GLY A O 1
ATOM 775 N N . GLU A 1 106 ? -14.561 4.648 17.940 1.00 83.75 106 GLU A N 1
ATOM 776 C CA . GLU A 1 106 ? -15.520 5.745 17.732 1.00 83.75 106 GLU A CA 1
ATOM 777 C C . GLU A 1 106 ? -15.273 6.921 18.683 1.00 83.75 106 GLU A C 1
ATOM 779 O O . GLU A 1 106 ? -15.195 8.068 18.242 1.00 83.75 106 GLU A O 1
ATOM 784 N N . ARG A 1 107 ? -15.070 6.660 19.983 1.00 86.19 107 ARG A N 1
ATOM 785 C CA . ARG A 1 107 ? -14.703 7.711 20.952 1.00 86.19 107 ARG A CA 1
ATOM 786 C C . ARG A 1 107 ? -13.389 8.401 20.581 1.00 86.19 107 ARG A C 1
ATOM 788 O O . ARG A 1 107 ? -13.277 9.618 20.722 1.00 86.19 107 ARG A O 1
ATOM 795 N N . PHE A 1 108 ? -12.400 7.644 20.110 1.00 84.81 108 PHE A N 1
ATOM 796 C CA . PHE A 1 108 ? -11.110 8.186 19.693 1.00 84.81 108 PHE A CA 1
ATOM 797 C C . PHE A 1 108 ? -11.237 9.088 18.459 1.00 84.81 108 PHE A C 1
ATOM 799 O O . PHE A 1 108 ? -10.691 10.195 18.474 1.00 84.81 108 PHE A O 1
ATOM 806 N N . PHE A 1 109 ? -12.002 8.653 17.452 1.00 85.81 109 PHE A N 1
ATOM 807 C CA . PHE A 1 109 ? -12.330 9.434 16.256 1.00 85.81 109 PHE A CA 1
ATOM 808 C C . PHE A 1 109 ? -13.124 10.699 16.589 1.00 85.81 109 PHE A C 1
ATOM 810 O O . PHE A 1 109 ? -12.777 11.769 16.101 1.00 85.81 109 PHE A O 1
ATOM 817 N N . ASN A 1 110 ? -14.121 10.624 17.474 1.00 86.12 110 ASN A N 1
ATOM 818 C CA . ASN A 1 110 ? -14.878 11.804 17.909 1.00 86.12 110 ASN A CA 1
ATOM 819 C C . ASN A 1 110 ? -13.996 12.833 18.631 1.00 86.12 110 ASN A C 1
ATOM 821 O O . ASN A 1 110 ? -14.240 14.032 18.531 1.00 86.12 110 ASN A O 1
ATOM 825 N N . ARG A 1 111 ? -12.959 12.381 19.348 1.00 87.31 111 ARG A N 1
ATOM 826 C CA . ARG A 1 111 ? -12.061 13.262 20.108 1.00 87.31 111 ARG A CA 1
ATOM 827 C C . ARG A 1 111 ? -10.946 13.892 19.265 1.00 87.31 111 ARG A C 1
ATOM 829 O O . ARG A 1 111 ? -10.562 15.020 19.556 1.00 87.31 111 ARG A O 1
ATOM 836 N N . HIS A 1 112 ? -10.408 13.191 18.262 1.00 85.12 112 HIS A N 1
ATOM 837 C CA . HIS A 1 112 ? -9.242 13.667 17.491 1.00 85.12 112 HIS A CA 1
ATOM 838 C C . HIS A 1 112 ? -9.511 13.871 15.988 1.00 85.12 112 HIS A C 1
ATOM 840 O O . HIS A 1 112 ? -8.643 14.382 15.275 1.00 85.12 112 HIS A O 1
ATOM 846 N N . GLY A 1 113 ? -10.706 13.529 15.499 1.00 84.44 113 GLY A N 1
ATOM 847 C CA . GLY A 1 113 ? -11.141 13.753 14.121 1.00 84.44 113 GLY A CA 1
ATOM 848 C C . GLY A 1 113 ? -10.192 13.135 13.095 1.00 84.44 113 GLY A C 1
ATOM 849 O O . GLY A 1 113 ? -9.759 11.993 13.229 1.00 84.44 113 GLY A O 1
ATOM 850 N N . GLY A 1 114 ? -9.812 13.908 12.074 1.00 80.62 114 GLY A N 1
ATOM 851 C CA . GLY A 1 114 ? -8.892 13.451 11.025 1.00 80.62 114 GLY A CA 1
ATOM 852 C C . GLY A 1 114 ? -7.506 13.026 11.532 1.00 80.62 114 GLY A C 1
ATOM 853 O O . GLY A 1 114 ? -6.870 12.170 10.918 1.00 80.62 114 GLY A O 1
ATOM 854 N N . LYS A 1 115 ? -7.051 13.536 12.690 1.00 83.12 115 LYS A N 1
ATOM 855 C CA . LYS A 1 115 ? -5.769 13.122 13.292 1.00 83.12 115 LYS A CA 1
ATOM 856 C C . LYS A 1 115 ? -5.782 11.642 13.677 1.00 83.12 115 LYS A C 1
ATOM 858 O O . LYS A 1 115 ? -4.738 10.999 13.635 1.00 83.12 115 LYS A O 1
ATOM 863 N N . SER A 1 116 ? -6.955 11.087 13.989 1.00 82.00 116 SER A N 1
ATOM 864 C CA . SER A 1 116 ? -7.115 9.663 14.289 1.00 82.00 116 SER A CA 1
ATOM 865 C C . SER A 1 116 ? -6.748 8.760 13.116 1.00 82.00 116 SER A C 1
ATOM 867 O O . SER A 1 116 ? -6.235 7.672 13.352 1.00 82.00 116 SER A O 1
ATOM 869 N N . VAL A 1 117 ? -6.961 9.206 11.871 1.00 80.38 117 VAL A N 1
ATOM 870 C CA . VAL A 1 117 ? -6.602 8.437 10.666 1.00 80.38 117 VAL A CA 1
ATOM 871 C C . VAL A 1 117 ? -5.086 8.344 10.528 1.00 80.38 117 VAL A C 1
ATOM 873 O O . VAL A 1 117 ? -4.550 7.263 10.307 1.00 80.38 117 VAL A O 1
ATOM 876 N N . ILE A 1 118 ? -4.395 9.473 10.714 1.00 80.88 118 ILE A N 1
ATOM 877 C CA . ILE A 1 118 ? -2.931 9.536 10.668 1.00 80.88 118 ILE A CA 1
ATOM 878 C C . ILE A 1 118 ? -2.354 8.652 11.772 1.00 80.88 118 ILE A C 1
ATOM 880 O O . ILE A 1 118 ? -1.538 7.780 11.494 1.00 80.88 118 ILE A O 1
ATOM 884 N N . ILE A 1 119 ? -2.824 8.828 13.011 1.00 80.81 119 ILE A N 1
ATOM 885 C CA . ILE A 1 119 ? -2.361 8.033 14.152 1.00 80.81 119 ILE A CA 1
ATOM 886 C C . ILE A 1 119 ? -2.606 6.547 13.884 1.00 80.81 119 ILE A C 1
ATOM 888 O O . ILE A 1 119 ? -1.658 5.780 13.939 1.00 80.81 119 ILE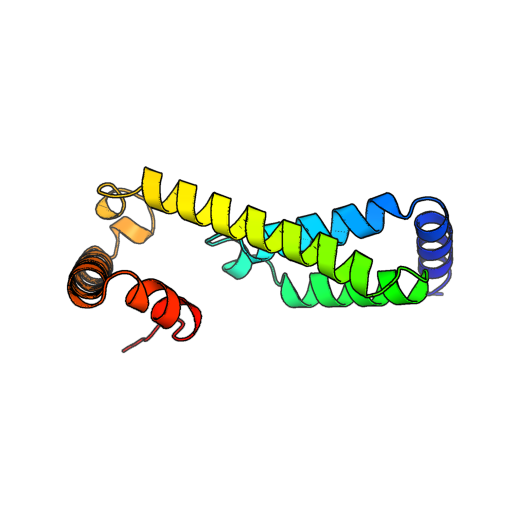 A O 1
ATOM 892 N N . GLY A 1 120 ? -3.818 6.142 13.494 1.00 75.56 120 GLY A N 1
ATOM 893 C CA . GLY A 1 120 ? -4.138 4.738 13.212 1.00 75.56 120 GLY A CA 1
ATOM 894 C C . GLY A 1 120 ? -3.309 4.100 12.090 1.00 75.56 120 GLY A C 1
ATOM 895 O O . GLY A 1 120 ? -3.165 2.882 12.076 1.00 75.56 120 GLY A O 1
ATOM 896 N N . ARG A 1 121 ? -2.733 4.896 11.176 1.00 74.94 121 ARG A N 1
ATOM 897 C CA . ARG A 1 121 ? -1.849 4.404 10.106 1.00 74.94 121 ARG A CA 1
ATOM 898 C C . ARG A 1 121 ? -0.429 4.092 10.588 1.00 74.94 121 ARG A C 1
ATOM 900 O O . ARG A 1 121 ? 0.173 3.146 10.097 1.00 74.94 121 ARG A O 1
ATOM 907 N N . PHE A 1 122 ? 0.107 4.865 11.532 1.00 71.81 122 PHE A N 1
ATOM 908 C CA . PHE A 1 122 ? 1.465 4.665 12.078 1.00 71.81 122 PHE A CA 1
ATOM 909 C C . PHE A 1 122 ? 1.479 3.842 13.361 1.00 71.81 122 PHE A C 1
ATOM 911 O O . PHE A 1 122 ? 2.475 3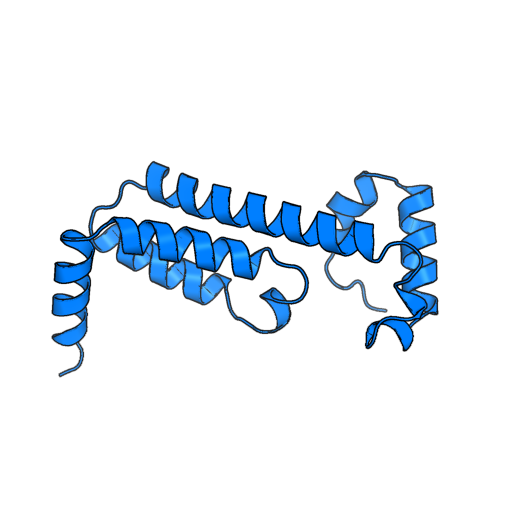.225 13.727 1.00 71.81 122 PHE A O 1
ATOM 918 N N . VAL A 1 123 ? 0.350 3.848 14.048 1.00 67.25 123 VAL A N 1
ATOM 919 C CA . VAL A 1 123 ? 0.139 3.222 15.333 1.00 67.25 123 VAL A CA 1
ATOM 920 C C . VAL A 1 123 ? -0.765 2.022 15.059 1.00 67.25 123 VAL A C 1
ATOM 922 O O . VAL A 1 123 ? -1.963 2.021 15.342 1.00 67.25 123 VAL A O 1
ATOM 925 N N . GLY A 1 124 ? -0.157 1.017 14.406 1.00 63.50 124 GLY A N 1
ATOM 926 C CA . GLY A 1 124 ? -0.727 -0.323 14.225 1.00 63.50 124 GLY A CA 1
ATOM 927 C C . GLY A 1 124 ? -1.100 -0.937 15.578 1.00 63.50 124 GLY A C 1
ATOM 928 O O . GLY A 1 124 ? -0.757 -0.350 16.602 1.00 63.50 124 GLY A O 1
ATOM 929 N N . PRO A 1 125 ? -1.809 -2.084 15.609 1.00 52.03 125 PRO A N 1
ATOM 930 C CA . PRO A 1 125 ? -2.659 -2.504 16.724 1.00 52.03 125 PRO A CA 1
ATOM 931 C C . PRO A 1 125 ? -2.016 -2.177 18.069 1.00 52.03 125 PRO A C 1
ATOM 933 O O . PRO A 1 125 ? -1.123 -2.892 18.522 1.00 52.03 125 PRO A O 1
ATOM 936 N N . VAL A 1 126 ? -2.451 -1.071 18.684 1.00 41.56 126 VAL A N 1
ATOM 93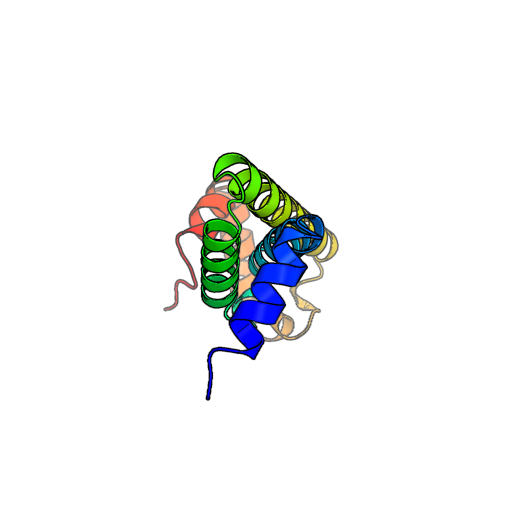7 C CA . VAL A 1 126 ? -2.051 -0.721 20.047 1.00 41.56 126 VAL A CA 1
ATOM 938 C C . VAL A 1 126 ? -2.858 -1.624 20.939 1.00 41.56 126 VAL A C 1
ATOM 940 O O . VAL A 1 126 ? -3.960 -1.311 21.388 1.00 41.56 126 VAL A O 1
ATOM 943 N N . ARG A 1 127 ? -2.304 -2.819 21.064 1.00 32.59 127 ARG A N 1
ATOM 944 C CA . ARG A 1 127 ? -2.582 -3.788 22.101 1.00 32.59 127 ARG A CA 1
ATOM 945 C C . ARG A 1 127 ? -2.368 -3.071 23.443 1.00 32.59 127 ARG A C 1
ATOM 947 O O . ARG A 1 127 ? -1.330 -2.431 23.610 1.00 32.59 127 ARG A O 1
ATOM 954 N N . PRO A 1 128 ? -3.288 -3.147 24.407 1.00 37.12 128 PRO A N 1
ATOM 955 C CA . PRO A 1 128 ? -2.889 -3.777 25.650 1.00 37.12 128 PRO A CA 1
ATOM 956 C C . PRO A 1 128 ? -2.529 -5.245 25.380 1.00 37.12 128 PRO A C 1
ATOM 958 O O . PRO A 1 128 ? -3.307 -5.926 24.669 1.00 37.12 128 PRO A O 1
#

Secondary structure (DSSP, 8-state):
--SHHHHHHHHHHHH-HHHHHHHHHHHHHHHHSTTHHHHS-HHHHHHHHHHHHHHTT--HHHHHHHHHHHHHHHHHHHHHHHHHHTTTGGGSTTGGG-HHHHHHHHHHHHHHTTHHHHHHHHS-----